Protein AF-A0A2N0Q371-F1 (afdb_monomer_lite)

Sequence (170 aa):
MSYPQKKLIKDIDPNEVQKFKDSFDNNITKILTEGDEGYEESILRWADNSIRKAGIVVQATCLDDIVKTVNFANKNNLDFAVCCGVIVQRWKTKECDKIVYDWSKSIQSIFNKDGDKSLYVNFVDTTTDQAYNNEEILKNVWGKNYERLKELKRKYDPTVFFRKGAVIFP

Structure (mmCIF, N/CA/C/O backbone):
data_AF-A0A2N0Q371-F1
#
_entry.id   AF-A0A2N0Q371-F1
#
loop_
_atom_site.group_PDB
_atom_site.id
_atom_site.type_symbol
_atom_site.label_atom_id
_atom_site.label_alt_id
_atom_site.label_comp_id
_atom_site.label_asym_id
_atom_site.label_entity_id
_atom_site.label_seq_id
_atom_site.pdbx_PDB_ins_code
_atom_site.Cartn_x
_atom_site.Cartn_y
_atom_site.Cartn_z
_atom_site.occupancy
_atom_site.B_iso_or_equiv
_atom_site.auth_seq_id
_atom_site.auth_comp_id
_atom_site.auth_asym_id
_atom_site.auth_atom_id
_atom_site.pdbx_PDB_model_num
ATOM 1 N N . MET A 1 1 ? -23.728 -6.931 -12.662 1.00 60.66 1 MET A N 1
ATOM 2 C CA . MET A 1 1 ? -23.335 -7.234 -11.267 1.00 60.66 1 MET A CA 1
ATOM 3 C C . MET A 1 1 ? -23.327 -5.925 -10.497 1.00 60.66 1 MET A C 1
ATOM 5 O O . MET A 1 1 ? -22.680 -4.998 -10.961 1.00 60.66 1 MET A O 1
ATOM 9 N N . SER A 1 2 ? -24.074 -5.817 -9.395 1.00 73.06 2 SER A N 1
ATOM 10 C CA . SER A 1 2 ? -23.997 -4.652 -8.501 1.00 73.06 2 SER A CA 1
ATOM 11 C C . SER A 1 2 ? -22.904 -4.917 -7.476 1.00 73.06 2 SER A C 1
ATOM 13 O O . SER A 1 2 ? -22.978 -5.920 -6.768 1.00 73.06 2 SER A O 1
ATOM 15 N N . TYR A 1 3 ? -21.888 -4.060 -7.402 1.00 70.00 3 TYR A N 1
ATOM 16 C CA . TYR A 1 3 ? -20.919 -4.140 -6.313 1.00 70.00 3 TYR A CA 1
ATOM 17 C C . TYR A 1 3 ? -21.620 -3.764 -5.001 1.00 70.00 3 TYR A C 1
ATOM 19 O O . TYR A 1 3 ? -22.407 -2.812 -4.995 1.00 70.00 3 TYR A O 1
ATOM 27 N N . PRO A 1 4 ? -21.390 -4.501 -3.901 1.00 78.38 4 PRO A N 1
ATOM 28 C CA . PRO A 1 4 ? -21.935 -4.121 -2.609 1.00 78.38 4 PRO A CA 1
ATOM 29 C C . PRO A 1 4 ? -21.372 -2.756 -2.217 1.00 78.38 4 PRO A C 1
ATOM 31 O O . PRO A 1 4 ? -20.165 -2.521 -2.312 1.00 78.38 4 PRO A O 1
ATOM 34 N N . GLN A 1 5 ? -22.256 -1.853 -1.798 1.00 85.88 5 GLN A N 1
ATOM 35 C CA . GLN A 1 5 ? -21.865 -0.506 -1.412 1.00 85.88 5 GLN A CA 1
ATOM 36 C C . GLN A 1 5 ? -20.896 -0.566 -0.226 1.00 85.88 5 GLN A C 1
ATOM 38 O O . GLN A 1 5 ? -21.138 -1.263 0.764 1.00 85.88 5 GLN A O 1
ATOM 43 N N . LYS A 1 6 ? -19.770 0.136 -0.359 1.00 89.69 6 LYS A N 1
ATOM 44 C CA . LYS A 1 6 ? -18.769 0.262 0.699 1.00 89.69 6 LYS A CA 1
ATOM 45 C C . LYS A 1 6 ? -19.296 1.154 1.818 1.00 89.69 6 LYS A C 1
ATOM 47 O O . LYS A 1 6 ? -19.997 2.129 1.547 1.00 89.69 6 LYS A O 1
ATOM 52 N N . LYS A 1 7 ? -18.956 0.811 3.061 1.00 93.38 7 LYS A N 1
ATOM 53 C CA . LYS A 1 7 ? -19.248 1.647 4.230 1.00 93.38 7 LYS A CA 1
ATOM 54 C C . LYS A 1 7 ? -18.242 2.792 4.327 1.00 93.38 7 LYS A C 1
ATOM 56 O O . LYS A 1 7 ? -17.107 2.676 3.861 1.00 93.38 7 LYS A O 1
ATOM 61 N N . LEU A 1 8 ? -18.656 3.882 4.958 1.00 92.50 8 LEU A N 1
ATOM 62 C CA . LEU A 1 8 ? -17.795 4.993 5.349 1.00 92.50 8 LEU A CA 1
ATOM 63 C C . LEU A 1 8 ? -17.449 4.878 6.837 1.00 92.50 8 LEU A C 1
ATOM 65 O O . LEU A 1 8 ? -18.155 4.227 7.601 1.00 92.50 8 LEU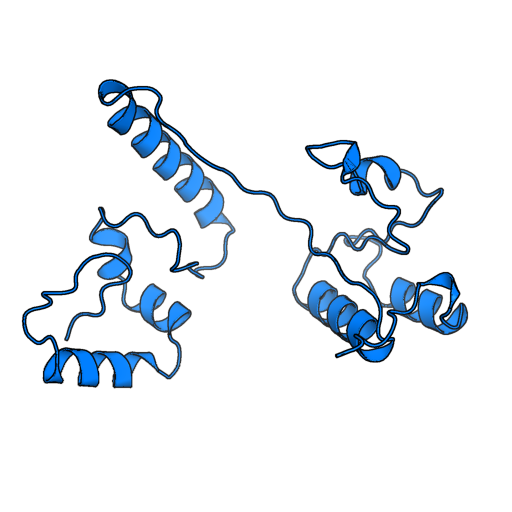 A O 1
ATOM 69 N N . ILE A 1 9 ? -16.386 5.558 7.273 1.00 94.75 9 ILE A N 1
ATOM 70 C CA . ILE A 1 9 ? -15.965 5.556 8.688 1.00 94.75 9 ILE A CA 1
ATOM 71 C C . ILE A 1 9 ? -17.084 6.026 9.627 1.00 94.75 9 ILE A C 1
ATOM 73 O O . ILE A 1 9 ? -17.253 5.463 10.702 1.00 94.75 9 ILE A O 1
ATOM 77 N N . LYS A 1 10 ? -17.897 6.996 9.193 1.00 92.75 10 LYS A N 1
ATOM 78 C CA . LYS A 1 10 ? -19.057 7.493 9.950 1.00 92.75 10 LYS A CA 1
ATOM 79 C C . LYS A 1 10 ? -20.166 6.451 10.167 1.00 92.75 10 LYS A C 1
ATOM 81 O O . LYS A 1 10 ? -21.035 6.674 11.000 1.00 92.75 10 LYS A O 1
ATOM 86 N N . ASP A 1 11 ? -20.152 5.354 9.407 1.00 94.56 11 ASP A N 1
ATOM 87 C CA . ASP A 1 11 ? -21.136 4.271 9.505 1.00 94.56 11 ASP A CA 1
ATOM 88 C C . ASP A 1 11 ? -20.677 3.160 10.476 1.00 94.56 11 ASP A C 1
ATOM 90 O O . ASP A 1 11 ? -21.369 2.152 10.638 1.00 94.56 11 ASP A O 1
ATOM 94 N N . ILE A 1 12 ? -19.492 3.305 11.082 1.00 96.31 12 ILE A N 1
ATOM 95 C CA . ILE A 1 12 ? -18.892 2.356 12.029 1.00 96.31 12 ILE A CA 1
ATOM 96 C C . ILE A 1 12 ? -19.076 2.877 13.459 1.00 96.31 12 ILE A C 1
ATOM 98 O O . ILE A 1 12 ? -19.082 4.086 13.682 1.00 96.31 12 ILE A O 1
ATOM 102 N N . ASP A 1 13 ? -19.212 1.968 14.433 1.00 96.56 13 ASP A N 1
ATOM 103 C CA . ASP A 1 13 ? -19.282 2.326 15.856 1.00 96.56 13 ASP A CA 1
ATOM 104 C C . ASP A 1 13 ? -18.065 3.193 16.245 1.00 96.56 13 ASP A C 1
ATOM 106 O O . ASP A 1 13 ? -16.924 2.733 16.099 1.00 96.56 13 ASP A O 1
ATOM 110 N N . PRO A 1 14 ? -18.273 4.420 16.763 1.00 96.62 14 PRO A N 1
ATOM 111 C CA . PRO A 1 14 ? -17.189 5.292 17.204 1.00 96.62 14 PRO A CA 1
ATOM 112 C C . PRO A 1 14 ? -16.237 4.630 18.205 1.00 96.62 14 PRO A C 1
ATOM 114 O O . PRO A 1 14 ? -15.036 4.886 18.158 1.00 96.62 14 PRO A O 1
ATOM 117 N N . ASN A 1 15 ? -16.730 3.734 19.067 1.00 97.25 15 ASN A N 1
ATOM 118 C CA . ASN A 1 15 ? -15.879 3.004 20.010 1.00 97.25 15 ASN A CA 1
ATOM 119 C C . ASN A 1 15 ? -14.963 2.002 19.300 1.00 97.25 15 ASN A C 1
ATOM 121 O O . ASN A 1 15 ? -13.837 1.771 19.738 1.00 97.25 15 ASN A O 1
ATOM 125 N N . GLU A 1 16 ? -15.432 1.385 18.213 1.00 97.50 16 GLU A N 1
ATOM 126 C CA . GLU A 1 16 ? -14.608 0.493 17.398 1.00 97.50 16 GLU A CA 1
ATOM 127 C C . GLU A 1 16 ? -13.548 1.288 16.630 1.00 97.50 16 GLU A C 1
ATOM 129 O O . GLU A 1 16 ? -12.386 0.884 16.595 1.00 97.50 16 GLU A O 1
ATOM 134 N N . VAL A 1 17 ? -13.927 2.444 16.076 1.00 97.44 17 VAL A N 1
ATOM 135 C CA . VAL A 1 17 ? -12.989 3.364 15.421 1.00 97.44 17 VAL A CA 1
ATOM 136 C C . VAL A 1 17 ? -11.921 3.838 16.405 1.00 97.44 17 VAL A C 1
ATOM 138 O O . VAL A 1 17 ? -10.739 3.809 16.071 1.00 97.44 17 VAL A O 1
ATOM 141 N N . GLN A 1 18 ? -12.306 4.216 17.625 1.00 97.19 18 GLN A N 1
ATOM 142 C CA . GLN A 1 18 ? -11.355 4.661 18.640 1.00 97.19 18 GLN A CA 1
ATOM 143 C C . GLN A 1 18 ? -10.397 3.535 19.046 1.00 97.19 18 GLN A C 1
ATOM 145 O O . GLN A 1 18 ? -9.190 3.734 19.016 1.00 97.19 18 GLN A O 1
ATOM 150 N N . LYS A 1 19 ? -10.904 2.319 19.295 1.00 97.88 19 LYS A N 1
ATOM 151 C CA . LYS A 1 19 ? -10.055 1.143 19.566 1.00 97.88 19 LYS A CA 1
ATOM 152 C C . LYS A 1 19 ? -9.072 0.850 18.437 1.00 97.88 19 LYS A C 1
ATOM 154 O O . LYS A 1 19 ? -7.954 0.421 18.699 1.00 97.88 19 LYS A O 1
ATOM 159 N N . PHE A 1 20 ? -9.490 1.045 17.186 1.00 97.88 20 PHE A N 1
ATOM 160 C CA . PHE A 1 20 ? -8.597 0.916 16.042 1.00 97.88 20 PHE A CA 1
ATOM 161 C C . PHE A 1 20 ? -7.487 1.971 16.090 1.00 97.88 20 PHE A C 1
ATOM 163 O O . PHE A 1 20 ? -6.320 1.595 16.011 1.00 97.88 20 PHE A O 1
ATOM 170 N N . LYS A 1 21 ? -7.820 3.253 16.296 1.00 97.06 21 LYS A N 1
ATOM 171 C CA . LYS A 1 21 ? -6.827 4.333 16.442 1.00 97.06 21 LYS A CA 1
ATOM 172 C C . LYS A 1 21 ? -5.853 4.074 17.601 1.00 97.06 21 LYS A C 1
ATOM 174 O O . LYS A 1 21 ? -4.651 4.209 17.422 1.00 97.06 21 LYS A O 1
ATOM 179 N N . ASP A 1 22 ? -6.357 3.616 18.743 1.00 97.12 22 ASP A N 1
ATOM 180 C CA . ASP A 1 22 ? -5.554 3.345 19.944 1.00 97.12 22 ASP A CA 1
ATOM 181 C C . ASP A 1 22 ? -4.673 2.090 19.818 1.00 97.12 22 ASP A C 1
ATOM 183 O O . ASP A 1 22 ? -3.817 1.841 20.664 1.00 97.12 22 ASP A O 1
ATOM 187 N N . SER A 1 23 ? -4.873 1.272 18.778 1.00 97.38 23 SER A N 1
ATOM 188 C CA . SER A 1 23 ? -4.080 0.056 18.557 1.00 97.38 23 SER A CA 1
ATOM 189 C C . SER A 1 23 ? -2.692 0.314 17.954 1.00 97.38 23 SER A C 1
ATOM 191 O O . SER A 1 23 ? -1.894 -0.623 17.842 1.00 97.38 23 SER A O 1
ATOM 193 N N . PHE A 1 24 ? -2.403 1.552 17.548 1.00 97.69 24 PHE A N 1
ATOM 194 C CA . PHE A 1 24 ? -1.136 1.972 16.949 1.00 97.69 24 PHE A CA 1
ATOM 195 C C . PHE A 1 24 ? -0.198 2.602 17.991 1.00 97.69 24 PHE A C 1
ATOM 197 O O . PHE A 1 24 ? -0.641 3.124 19.012 1.00 97.69 24 PHE A O 1
ATOM 204 N N . ASP A 1 25 ? 1.113 2.576 17.730 1.00 96.00 25 ASP A N 1
ATOM 205 C CA . ASP A 1 25 ? 2.073 3.348 18.526 1.00 96.00 25 ASP A CA 1
ATOM 206 C C . ASP A 1 25 ? 2.040 4.819 18.093 1.00 96.00 25 ASP A C 1
ATOM 208 O O . ASP A 1 25 ? 2.631 5.204 17.082 1.00 96.00 25 ASP A O 1
ATOM 212 N N . ASN A 1 26 ? 1.356 5.647 18.883 1.00 90.44 26 ASN A N 1
ATOM 213 C CA . ASN A 1 26 ? 1.164 7.071 18.604 1.00 90.44 26 ASN A CA 1
ATOM 214 C C . ASN A 1 26 ? 2.466 7.895 18.608 1.00 90.44 26 ASN A C 1
ATOM 216 O O . ASN A 1 26 ? 2.449 9.043 18.166 1.00 90.44 26 ASN A O 1
ATOM 220 N N . ASN A 1 27 ? 3.594 7.350 19.086 1.00 91.94 27 ASN A N 1
ATOM 221 C CA . ASN A 1 27 ? 4.886 8.043 19.009 1.00 91.94 27 ASN A CA 1
ATOM 222 C C . ASN A 1 27 ? 5.495 7.994 17.602 1.00 91.94 27 ASN A C 1
ATOM 224 O O . ASN A 1 27 ? 6.350 8.816 17.274 1.00 91.94 27 ASN A O 1
ATOM 228 N N . ILE A 1 28 ? 5.088 7.014 16.792 1.00 94.00 28 ILE A N 1
ATOM 229 C CA . ILE A 1 28 ? 5.717 6.706 15.504 1.00 94.00 28 ILE A CA 1
ATOM 230 C C . ILE A 1 28 ? 4.694 6.813 14.372 1.00 94.00 28 ILE A C 1
ATOM 232 O O . ILE A 1 28 ? 4.963 7.436 13.344 1.00 94.00 28 ILE A O 1
ATOM 236 N N . THR A 1 29 ? 3.506 6.244 14.567 1.00 96.62 29 THR A N 1
ATOM 237 C CA . THR A 1 29 ? 2.481 6.121 13.533 1.00 96.62 29 THR A CA 1
ATOM 238 C C . THR A 1 29 ? 1.432 7.209 13.699 1.00 96.62 29 THR A C 1
ATOM 240 O O . THR A 1 29 ? 0.732 7.288 14.706 1.00 96.62 29 THR A O 1
ATOM 243 N N . LYS A 1 30 ? 1.297 8.055 12.675 1.00 96.62 30 LYS A N 1
ATOM 244 C CA . LYS A 1 30 ? 0.297 9.125 12.655 1.00 96.62 30 LYS A CA 1
ATOM 245 C C . LYS A 1 30 ? -1.022 8.614 12.092 1.00 96.62 30 LYS A C 1
ATOM 247 O O . LYS A 1 30 ? -1.071 8.100 10.970 1.00 96.62 30 LYS A O 1
ATOM 252 N N . ILE A 1 31 ? -2.088 8.8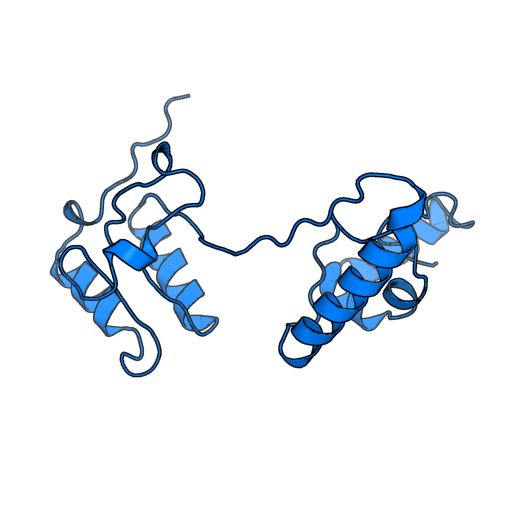09 12.862 1.00 97.50 31 ILE A N 1
ATOM 253 C CA . ILE A 1 31 ? -3.464 8.523 12.464 1.00 97.50 31 ILE A CA 1
ATOM 254 C C . ILE A 1 31 ? -4.201 9.853 12.356 1.00 97.50 31 ILE A C 1
ATOM 256 O O . ILE A 1 31 ? -4.443 10.500 13.370 1.00 97.50 31 ILE A O 1
ATOM 260 N N . LEU A 1 32 ? -4.531 10.266 11.135 1.00 97.56 32 LEU A N 1
ATOM 261 C CA . LEU A 1 32 ? -5.100 11.585 10.857 1.00 97.56 32 LEU A CA 1
ATOM 262 C C . LEU A 1 32 ? -6.560 11.465 10.426 1.00 97.56 32 LEU A C 1
ATOM 264 O O . LEU A 1 32 ? -6.944 10.567 9.670 1.00 97.56 32 LEU A O 1
ATOM 268 N N . THR A 1 33 ? -7.369 12.405 10.883 1.00 96.50 33 THR A N 1
ATOM 269 C CA . THR A 1 33 ? -8.770 12.604 10.529 1.00 96.50 33 THR A CA 1
ATOM 270 C C . THR A 1 33 ? -9.039 14.071 10.209 1.00 96.50 33 THR A C 1
ATOM 272 O O . THR A 1 33 ? -8.201 14.934 10.452 1.00 96.50 33 THR A O 1
ATOM 275 N N . GLU A 1 34 ? -10.189 14.358 9.598 1.00 95.88 34 GLU A N 1
ATOM 276 C CA . GLU A 1 34 ? -10.550 15.729 9.227 1.00 95.88 34 GLU A CA 1
ATOM 277 C C . GLU A 1 34 ? -10.515 16.655 10.456 1.00 95.88 34 GLU A C 1
ATOM 279 O O . GLU A 1 34 ? -11.164 16.379 11.464 1.00 95.88 34 GLU A O 1
ATOM 284 N N . GLY A 1 35 ? -9.747 17.744 10.358 1.00 95.81 35 GLY A N 1
ATOM 285 C CA . GLY A 1 35 ? -9.500 18.694 11.448 1.00 95.81 35 GLY A CA 1
ATOM 286 C C . GLY A 1 35 ? -8.155 18.521 12.160 1.00 95.81 35 GLY A C 1
ATOM 287 O O . GLY A 1 35 ? -7.715 19.461 12.821 1.00 95.81 35 GLY A O 1
ATOM 288 N N . ASP A 1 36 ? -7.479 17.380 11.995 1.00 96.62 36 ASP A N 1
ATOM 289 C CA . ASP A 1 36 ? -6.137 17.174 12.543 1.00 96.62 36 ASP A CA 1
ATOM 290 C C . ASP A 1 36 ? -5.081 17.948 11.735 1.00 96.62 36 ASP A C 1
ATOM 292 O O . ASP A 1 36 ? -5.159 18.061 10.506 1.00 96.62 36 ASP A O 1
ATOM 296 N N . GLU A 1 37 ? -4.048 18.446 12.418 1.00 96.56 37 GLU A N 1
ATOM 297 C CA . GLU A 1 37 ? -2.889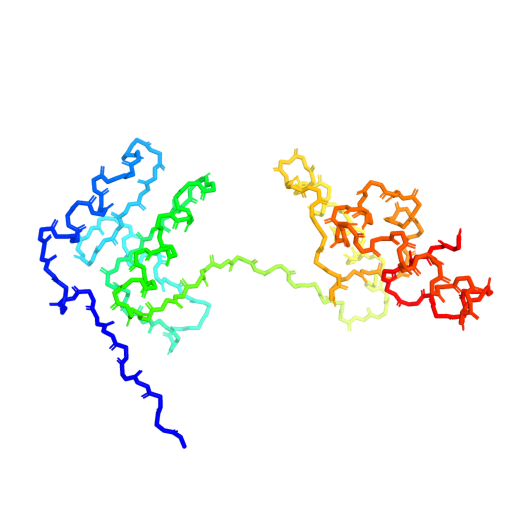 19.060 11.764 1.00 96.56 37 GLU A CA 1
ATOM 298 C C . GLU A 1 37 ? -2.199 18.040 10.839 1.00 96.56 37 GLU A C 1
ATOM 300 O O . GLU A 1 37 ? -1.869 16.925 11.251 1.00 96.56 37 GLU A O 1
ATOM 305 N N . GLY A 1 38 ? -1.979 18.408 9.573 1.00 95.81 38 GLY A N 1
ATOM 306 C CA . GLY A 1 38 ? -1.375 17.527 8.570 1.00 95.81 38 GLY A CA 1
ATOM 307 C C . GLY A 1 38 ? -2.369 16.685 7.758 1.00 95.81 38 GLY A C 1
ATOM 308 O O . GLY A 1 38 ? -1.947 15.980 6.835 1.00 95.81 38 GLY A O 1
ATOM 309 N N . TYR A 1 39 ? -3.671 16.698 8.084 1.00 97.56 39 TYR A N 1
ATOM 310 C CA . TYR A 1 39 ? -4.670 15.900 7.361 1.00 97.56 39 TYR A CA 1
ATOM 311 C C . TYR A 1 39 ? -4.813 16.339 5.899 1.00 97.56 39 TYR A C 1
ATOM 313 O O . TYR A 1 39 ? -4.745 15.492 5.004 1.00 97.56 39 TYR A O 1
ATOM 321 N N . GLU A 1 40 ? -4.970 17.640 5.645 1.00 96.50 40 GLU A N 1
ATOM 322 C CA . GLU A 1 40 ? -5.175 18.171 4.291 1.00 96.50 40 GLU A CA 1
ATOM 323 C C . GLU A 1 40 ? -3.962 17.881 3.396 1.00 96.50 40 GLU A C 1
ATOM 325 O O . GLU A 1 40 ? -4.105 17.417 2.264 1.00 96.50 40 GLU A O 1
ATOM 330 N N . GLU A 1 41 ? -2.751 18.032 3.935 1.00 95.31 41 GLU A N 1
ATOM 331 C CA . GLU A 1 41 ? -1.501 17.698 3.257 1.00 95.31 41 GLU A CA 1
ATOM 332 C C . GLU A 1 41 ? -1.415 16.200 2.931 1.00 95.31 41 GLU A C 1
ATOM 334 O O . GLU A 1 41 ? -0.934 15.816 1.863 1.00 95.31 41 GLU A O 1
ATOM 339 N N . SER A 1 42 ? -1.912 15.336 3.823 1.00 95.00 42 SER A N 1
ATOM 340 C CA . SER A 1 42 ? -1.848 13.878 3.658 1.00 95.00 42 SER A CA 1
ATOM 341 C C . SER A 1 42 ? -2.742 13.337 2.532 1.00 95.00 42 SER A C 1
ATOM 343 O O . SER A 1 42 ? -2.472 12.270 1.962 1.00 95.00 42 SER A O 1
ATOM 345 N N . ILE A 1 43 ? -3.800 14.070 2.171 1.00 95.06 43 ILE A N 1
ATOM 346 C CA . ILE A 1 43 ? -4.731 13.679 1.105 1.00 95.06 43 ILE A CA 1
ATOM 347 C C . ILE A 1 43 ? -4.441 14.358 -0.237 1.00 95.06 43 ILE A C 1
ATOM 349 O O . ILE A 1 43 ? -5.111 14.036 -1.223 1.00 95.06 43 ILE A O 1
ATOM 353 N N . LEU A 1 44 ? -3.424 15.227 -0.317 1.00 93.56 44 LEU A N 1
ATOM 354 C CA . LEU A 1 44 ? -3.000 15.846 -1.573 1.00 93.56 44 LEU A CA 1
ATOM 355 C C . LEU A 1 44 ? -2.666 14.795 -2.633 1.00 93.56 44 LEU A C 1
ATOM 357 O O . LEU A 1 44 ? -2.117 13.723 -2.357 1.00 93.56 44 LEU A O 1
ATOM 361 N N . ARG A 1 45 ? -2.995 15.108 -3.884 1.00 91.06 45 ARG A N 1
ATOM 362 C CA . ARG A 1 45 ? -2.710 14.271 -5.052 1.00 91.06 45 ARG A CA 1
ATOM 363 C C . ARG A 1 45 ? -2.096 15.129 -6.142 1.00 91.06 45 ARG A C 1
ATOM 365 O O . ARG A 1 45 ? -2.279 16.337 -6.163 1.00 91.06 45 ARG A O 1
ATOM 372 N N . TRP A 1 46 ? -1.398 14.482 -7.072 1.00 85.81 46 TRP A N 1
ATOM 373 C CA . TRP A 1 46 ? -0.795 15.171 -8.215 1.00 85.81 46 TRP A CA 1
ATOM 374 C C . TRP A 1 46 ? -1.825 15.941 -9.061 1.00 85.81 46 TRP A C 1
ATOM 376 O O . TRP A 1 46 ? -1.493 16.969 -9.639 1.00 85.81 46 TRP A O 1
ATOM 386 N N . ALA A 1 47 ? -3.068 15.452 -9.119 1.00 87.31 47 ALA A N 1
ATOM 387 C CA . ALA A 1 47 ? -4.182 16.141 -9.758 1.00 87.31 47 ALA A CA 1
ATOM 388 C C . ALA A 1 47 ? -5.267 16.487 -8.729 1.00 87.31 47 ALA A C 1
ATOM 390 O O . ALA A 1 47 ? -5.824 15.588 -8.092 1.00 87.31 47 ALA A O 1
ATOM 391 N N . ASP A 1 48 ? -5.615 17.771 -8.631 1.00 90.31 48 ASP A N 1
ATOM 392 C CA . ASP A 1 48 ? -6.587 18.297 -7.659 1.00 90.31 48 ASP A CA 1
ATOM 393 C C . ASP A 1 48 ? -7.957 17.613 -7.758 1.00 90.31 48 ASP A C 1
ATOM 395 O O . ASP A 1 48 ? -8.592 17.287 -6.757 1.00 90.31 48 ASP A O 1
ATOM 399 N N . ASN A 1 49 ? -8.400 17.296 -8.979 1.00 91.62 49 ASN A N 1
ATOM 400 C CA . ASN A 1 49 ? -9.679 16.621 -9.226 1.00 91.62 49 ASN A CA 1
ATOM 401 C C . ASN A 1 49 ? -9.743 15.175 -8.687 1.00 91.62 49 ASN A C 1
ATOM 403 O O . ASN A 1 49 ? -10.823 14.573 -8.639 1.00 91.62 49 ASN A O 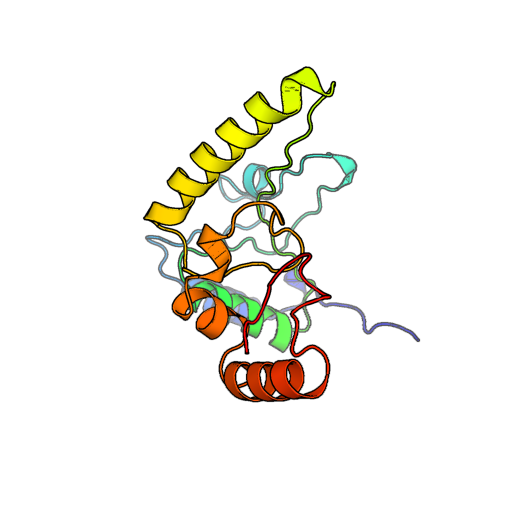1
ATOM 407 N N . SER A 1 50 ? -8.600 14.614 -8.293 1.00 89.44 50 SER A N 1
ATOM 408 C CA . SER A 1 50 ? -8.468 13.270 -7.733 1.00 89.44 50 SER A CA 1
ATOM 409 C C . SER A 1 50 ? -8.411 13.276 -6.204 1.00 89.44 50 SER A C 1
ATOM 411 O O . SER A 1 50 ? -8.382 12.206 -5.597 1.00 89.44 50 SER A O 1
ATOM 413 N N . ILE A 1 51 ? -8.432 14.452 -5.569 1.00 92.88 51 ILE A N 1
ATOM 414 C CA . ILE A 1 51 ? -8.498 14.569 -4.112 1.00 92.88 51 ILE A CA 1
ATOM 415 C C . ILE A 1 51 ? -9.881 14.094 -3.640 1.00 92.88 51 ILE A C 1
ATOM 417 O O . ILE A 1 51 ? -10.927 14.432 -4.210 1.00 92.88 51 ILE A O 1
ATOM 421 N N . ARG A 1 52 ? -9.888 13.241 -2.615 1.00 92.75 52 ARG A N 1
ATOM 422 C CA . ARG A 1 52 ? -11.083 12.704 -1.953 1.00 92.75 52 ARG A CA 1
ATOM 423 C C . ARG A 1 52 ? -10.841 12.736 -0.449 1.00 92.75 52 ARG A C 1
ATOM 425 O O . ARG A 1 52 ? -9.753 12.375 -0.008 1.00 92.75 52 ARG A O 1
ATOM 432 N N . LYS A 1 53 ? -11.854 13.129 0.327 1.00 94.81 53 LYS A N 1
ATOM 433 C CA . LYS A 1 53 ? -11.776 13.130 1.793 1.00 94.81 53 LYS A CA 1
ATOM 434 C C . LYS A 1 53 ? -11.739 11.695 2.312 1.00 94.81 53 LYS A C 1
ATOM 436 O O . LYS A 1 53 ? -12.716 10.958 2.182 1.00 94.81 53 LYS A O 1
ATOM 441 N N . ALA A 1 54 ? -10.603 11.300 2.874 1.00 96.06 54 ALA A N 1
ATOM 442 C CA . ALA A 1 54 ? -10.453 10.019 3.547 1.00 96.06 54 ALA A CA 1
ATOM 443 C C . ALA A 1 54 ? -11.057 10.098 4.954 1.00 96.06 54 ALA A C 1
ATOM 445 O O . ALA A 1 54 ? -10.843 11.079 5.660 1.00 96.06 54 ALA A O 1
ATOM 446 N N . GLY A 1 55 ? -11.786 9.067 5.385 1.00 96.50 55 GLY A N 1
ATOM 447 C CA . GLY A 1 55 ? -12.339 9.047 6.743 1.00 96.50 55 GLY A CA 1
ATOM 448 C C . GLY A 1 55 ? -11.263 8.921 7.826 1.00 96.50 55 GLY A C 1
ATOM 449 O O . GLY A 1 55 ? -11.412 9.502 8.893 1.00 96.50 55 GLY A O 1
ATOM 450 N N . ILE A 1 56 ? -10.192 8.172 7.545 1.00 97.62 56 ILE A N 1
ATOM 451 C CA . ILE A 1 56 ? -8.982 8.036 8.366 1.00 97.62 56 ILE A CA 1
ATOM 452 C C . ILE A 1 56 ? -7.796 7.889 7.410 1.00 97.62 56 ILE A C 1
ATOM 454 O O . ILE A 1 56 ? -7.896 7.168 6.414 1.00 97.62 56 ILE A O 1
ATOM 458 N N . VAL A 1 57 ? -6.676 8.535 7.723 1.00 97.69 57 VAL A N 1
ATOM 459 C CA . VAL A 1 57 ? -5.382 8.331 7.067 1.00 97.69 57 VAL A CA 1
ATOM 460 C C . VAL A 1 57 ? -4.430 7.684 8.066 1.00 97.69 57 VAL A C 1
ATOM 462 O O . VAL A 1 57 ? -4.217 8.214 9.151 1.00 97.69 57 VAL A O 1
ATOM 465 N N . VAL A 1 58 ? -3.854 6.541 7.692 1.00 97.81 58 VAL A N 1
ATOM 466 C CA . VAL A 1 58 ? -2.836 5.840 8.486 1.00 97.81 58 VAL A CA 1
ATOM 467 C C . VAL A 1 58 ? -1.489 5.993 7.792 1.00 97.81 58 VAL A C 1
ATOM 469 O O . VAL A 1 58 ? -1.286 5.448 6.707 1.00 97.81 58 VAL A O 1
ATOM 472 N N . GLN A 1 59 ? -0.560 6.723 8.410 1.00 95.88 59 GLN A N 1
ATOM 473 C CA . GLN A 1 59 ? 0.827 6.814 7.946 1.00 95.88 59 GLN A CA 1
ATOM 474 C C . GLN A 1 59 ? 1.633 5.656 8.539 1.00 95.88 59 GLN A C 1
ATOM 476 O O . GLN A 1 59 ? 2.407 5.837 9.474 1.00 95.88 59 GLN A O 1
ATOM 481 N N . ALA A 1 60 ? 1.373 4.453 8.021 1.00 95.06 60 ALA A N 1
ATOM 482 C CA . ALA A 1 60 ? 1.980 3.215 8.497 1.00 95.06 60 ALA A CA 1
ATOM 483 C C . ALA A 1 60 ? 3.513 3.274 8.436 1.00 95.06 60 ALA A C 1
ATOM 485 O O . ALA A 1 60 ? 4.083 3.672 7.419 1.00 95.06 60 ALA A O 1
ATOM 486 N N . THR A 1 61 ? 4.168 2.826 9.507 1.00 93.94 61 THR A N 1
ATOM 487 C CA . THR A 1 61 ? 5.635 2.828 9.628 1.00 93.94 61 THR A CA 1
ATOM 488 C C . THR A 1 61 ? 6.223 1.422 9.715 1.00 93.94 61 THR A C 1
ATOM 490 O O . THR A 1 61 ? 7.432 1.240 9.576 1.00 93.94 61 THR A O 1
ATOM 493 N N . CYS A 1 62 ? 5.374 0.406 9.888 1.00 90.94 62 CYS A N 1
ATOM 494 C CA . CYS A 1 62 ? 5.781 -0.991 9.964 1.00 90.94 62 CYS A CA 1
ATOM 495 C C . CYS A 1 62 ? 4.726 -1.948 9.379 1.00 90.94 62 CYS A C 1
ATOM 497 O O . CYS A 1 62 ? 3.606 -1.557 9.044 1.00 90.94 62 CYS A O 1
ATOM 499 N N . LEU A 1 63 ? 5.083 -3.234 9.268 1.00 90.88 63 LEU A N 1
ATOM 500 C CA . LEU A 1 63 ? 4.186 -4.282 8.766 1.00 90.88 63 LEU A CA 1
ATOM 501 C C . LEU A 1 63 ? 2.920 -4.433 9.623 1.00 90.88 63 LEU A C 1
ATOM 503 O O . LEU A 1 63 ? 1.837 -4.646 9.081 1.00 90.88 63 LEU A O 1
ATOM 507 N N . ASP A 1 64 ? 3.049 -4.320 10.943 1.00 95.38 64 ASP A N 1
ATOM 508 C CA . ASP A 1 64 ? 1.930 -4.492 11.873 1.00 95.38 64 ASP A CA 1
ATOM 509 C C . ASP A 1 64 ? 0.843 -3.425 11.648 1.00 95.38 64 ASP A C 1
ATOM 511 O O . ASP A 1 64 ? -0.342 -3.753 11.569 1.00 95.38 64 ASP A O 1
ATOM 515 N N . ASP A 1 65 ? 1.237 -2.171 11.397 1.00 97.25 65 ASP A N 1
ATOM 516 C CA . ASP A 1 65 ? 0.308 -1.089 11.047 1.00 97.25 65 ASP A CA 1
ATOM 517 C C . ASP A 1 65 ? -0.489 -1.400 9.775 1.00 97.25 65 ASP A C 1
ATOM 519 O O . ASP A 1 65 ? -1.706 -1.188 9.712 1.00 97.25 65 ASP A O 1
ATOM 523 N N . ILE A 1 66 ? 0.195 -1.926 8.753 1.00 95.69 66 ILE A N 1
ATOM 524 C CA . ILE A 1 66 ? -0.419 -2.312 7.479 1.00 95.69 66 ILE A CA 1
ATOM 525 C C . ILE A 1 66 ? -1.426 -3.439 7.719 1.00 95.69 66 ILE A C 1
ATOM 527 O O . ILE A 1 66 ? -2.567 -3.352 7.260 1.00 95.69 66 ILE A O 1
ATOM 531 N N . VAL A 1 67 ? -1.036 -4.472 8.471 1.00 97.06 67 VAL A N 1
ATOM 532 C CA . VAL A 1 67 ? -1.897 -5.621 8.787 1.00 97.06 67 VAL A CA 1
ATOM 533 C C . VAL A 1 67 ? -3.144 -5.175 9.552 1.00 97.06 67 VAL A C 1
ATOM 535 O O . VAL A 1 67 ? -4.256 -5.533 9.155 1.00 97.06 67 VAL A O 1
ATOM 538 N N . LYS A 1 68 ? -2.996 -4.351 10.599 1.00 97.81 68 LYS A N 1
ATOM 539 C CA . LYS A 1 68 ? -4.123 -3.780 11.357 1.00 97.81 68 LYS A CA 1
ATOM 540 C C . LYS A 1 68 ? -5.072 -3.004 10.450 1.00 97.81 68 LYS A C 1
ATOM 542 O O . LYS A 1 68 ? -6.280 -3.236 10.485 1.00 97.81 68 LYS A O 1
ATOM 547 N N . THR A 1 69 ? -4.528 -2.127 9.608 1.00 97.88 69 THR A N 1
ATOM 548 C CA . THR A 1 69 ? -5.310 -1.259 8.717 1.00 97.88 69 THR A CA 1
ATOM 549 C C . THR A 1 69 ? -6.098 -2.063 7.687 1.00 97.88 69 THR A C 1
ATOM 551 O O . THR A 1 69 ? -7.304 -1.862 7.536 1.00 97.88 69 THR A O 1
ATOM 554 N N . VAL A 1 70 ? -5.449 -3.014 7.009 1.00 97.69 70 VAL A N 1
ATOM 555 C CA . VAL A 1 70 ? -6.097 -3.862 5.997 1.00 97.69 70 VAL A CA 1
ATOM 556 C C . VAL A 1 70 ? -7.175 -4.738 6.633 1.00 97.69 70 VAL A C 1
ATOM 558 O O . VAL A 1 70 ? -8.284 -4.828 6.102 1.00 97.69 70 VAL A O 1
ATOM 561 N N . ASN A 1 71 ? -6.895 -5.339 7.792 1.00 97.94 71 ASN A N 1
ATOM 562 C CA . ASN A 1 71 ? -7.874 -6.161 8.502 1.00 97.94 71 ASN A CA 1
ATOM 563 C C . ASN A 1 71 ? -9.083 -5.340 8.959 1.00 97.94 71 ASN A C 1
ATOM 565 O O . ASN A 1 71 ? -10.217 -5.791 8.792 1.00 97.94 71 ASN A O 1
ATOM 569 N N . PHE A 1 72 ? -8.863 -4.132 9.484 1.00 98.00 72 PHE A N 1
ATOM 570 C CA . PHE A 1 72 ? -9.938 -3.228 9.889 1.00 98.00 72 PHE A CA 1
ATOM 571 C C . PHE A 1 72 ? -10.817 -2.821 8.702 1.00 98.00 72 PHE A C 1
ATOM 573 O O . PHE A 1 72 ? -12.044 -2.937 8.776 1.00 98.00 72 PHE A O 1
ATOM 580 N N . ALA A 1 73 ? -10.201 -2.414 7.587 1.00 96.88 73 ALA A N 1
ATOM 581 C CA . ALA A 1 73 ? -10.913 -2.043 6.367 1.00 96.88 73 ALA A CA 1
ATOM 582 C C . ALA A 1 73 ? -11.731 -3.209 5.796 1.00 96.88 73 ALA A C 1
ATOM 584 O O . ALA A 1 73 ? -12.896 -3.031 5.434 1.00 96.88 73 ALA A O 1
ATOM 585 N N . ASN A 1 74 ? -11.152 -4.413 5.770 1.00 95.75 74 ASN A N 1
ATOM 586 C CA . ASN A 1 74 ? -11.820 -5.610 5.272 1.00 95.75 74 ASN A CA 1
ATOM 587 C C . ASN A 1 74 ? -12.995 -6.029 6.170 1.00 95.75 74 ASN A C 1
ATOM 589 O O . ASN A 1 74 ? -14.110 -6.201 5.679 1.00 95.75 74 ASN A O 1
ATOM 593 N N . LYS A 1 75 ? -12.773 -6.122 7.491 1.00 96.56 75 LYS A N 1
ATOM 594 C CA . LYS A 1 75 ? -13.803 -6.480 8.483 1.00 96.56 75 LYS A CA 1
ATOM 595 C C . LYS A 1 75 ? -15.027 -5.567 8.382 1.00 96.56 75 LYS A C 1
ATOM 597 O O . LYS A 1 75 ? -16.158 -6.039 8.463 1.00 96.56 75 LYS A O 1
ATOM 602 N N . ASN A 1 76 ? -14.797 -4.270 8.186 1.00 96.31 76 ASN A N 1
ATOM 603 C CA . ASN A 1 76 ? -15.848 -3.259 8.146 1.00 96.31 76 ASN A CA 1
ATOM 604 C C . ASN A 1 76 ? -16.382 -2.963 6.732 1.00 96.31 76 ASN A C 1
ATOM 606 O O . ASN A 1 76 ? -17.266 -2.122 6.580 1.00 96.31 76 ASN A O 1
ATOM 610 N N . ASN A 1 77 ? -15.900 -3.672 5.702 1.00 95.00 77 ASN A N 1
ATOM 611 C CA . ASN A 1 77 ? -16.242 -3.446 4.293 1.00 95.00 77 ASN A CA 1
ATOM 612 C C . ASN A 1 77 ? -16.113 -1.966 3.876 1.00 95.00 77 ASN A C 1
ATOM 614 O O . ASN A 1 77 ? -17.000 -1.399 3.227 1.00 95.00 77 ASN A O 1
ATOM 618 N N . LEU A 1 78 ? -15.005 -1.344 4.274 1.00 95.38 78 LEU A N 1
ATOM 619 C CA . LEU A 1 78 ? -14.680 0.038 3.942 1.00 95.38 78 LEU A CA 1
ATOM 620 C C . LEU A 1 78 ? -14.113 0.144 2.522 1.00 95.38 78 LEU A C 1
ATOM 622 O O . LEU A 1 78 ? -13.604 -0.833 1.956 1.00 95.38 78 LEU A O 1
ATOM 626 N N . ASP A 1 79 ? -14.221 1.339 1.947 1.00 92.44 79 ASP A N 1
ATOM 627 C CA . ASP A 1 79 ? -13.381 1.716 0.813 1.00 92.44 79 ASP A CA 1
ATOM 628 C C . ASP A 1 79 ? -11.941 1.938 1.302 1.00 92.44 79 ASP A C 1
ATOM 630 O O . ASP A 1 79 ? -11.722 2.423 2.415 1.00 92.44 79 ASP A O 1
ATOM 634 N N . PHE A 1 80 ? -10.959 1.533 0.501 1.00 92.81 80 PHE A N 1
ATOM 635 C CA . PHE A 1 80 ? -9.557 1.497 0.907 1.00 92.81 80 PHE A CA 1
ATOM 636 C C . PHE A 1 80 ? -8.651 1.916 -0.246 1.00 92.81 80 PHE A C 1
ATOM 638 O O . PHE A 1 80 ? -8.681 1.326 -1.325 1.00 92.81 80 PHE A O 1
ATOM 645 N N . ALA A 1 81 ? -7.807 2.914 0.010 1.00 92.75 81 ALA A N 1
ATOM 646 C CA . ALA A 1 81 ? -6.827 3.415 -0.940 1.00 92.75 81 ALA A CA 1
ATOM 647 C C . ALA A 1 81 ? -5.427 3.356 -0.326 1.00 92.75 81 ALA A C 1
ATOM 649 O O . ALA A 1 81 ? -5.211 3.800 0.800 1.00 92.75 81 ALA A O 1
ATOM 650 N N . VAL A 1 82 ? -4.470 2.848 -1.100 1.00 92.69 82 VAL A N 1
ATOM 651 C CA . VAL A 1 82 ? -3.044 2.909 -0.765 1.00 92.69 82 VAL A CA 1
ATOM 652 C C . VAL A 1 82 ? -2.445 4.124 -1.461 1.00 92.69 82 VAL A C 1
ATOM 654 O O . VAL A 1 82 ? -2.664 4.327 -2.655 1.00 92.69 82 VAL A O 1
ATOM 657 N N . CYS A 1 83 ? -1.681 4.926 -0.724 1.00 88.38 83 CYS A N 1
ATOM 658 C CA . CYS A 1 83 ? -0.914 6.031 -1.282 1.00 88.38 83 CYS A CA 1
ATOM 659 C C . CYS A 1 83 ? 0.566 5.650 -1.302 1.00 88.38 83 CYS A C 1
ATOM 661 O O . CYS A 1 83 ? 1.148 5.370 -0.258 1.00 88.38 83 CYS A O 1
ATOM 663 N N . CYS A 1 84 ? 1.174 5.645 -2.485 1.00 82.31 84 CYS A N 1
ATOM 664 C CA . CYS A 1 84 ? 2.609 5.453 -2.655 1.00 82.31 84 CYS A CA 1
ATOM 665 C C . CYS A 1 84 ? 3.175 6.474 -3.646 1.00 82.31 84 CYS A C 1
ATOM 667 O O . CYS A 1 84 ? 2.440 7.108 -4.406 1.00 82.31 84 CYS A O 1
ATOM 669 N N . GLY A 1 85 ? 4.496 6.639 -3.625 1.00 78.19 85 GLY A N 1
ATOM 670 C CA . GLY A 1 85 ? 5.217 7.401 -4.638 1.00 78.19 85 GLY A CA 1
ATOM 671 C C . GLY A 1 85 ? 5.588 6.515 -5.823 1.00 78.19 85 GLY A C 1
ATOM 672 O O . GLY A 1 85 ? 5.985 5.365 -5.645 1.00 78.19 85 GLY A O 1
ATOM 673 N N . VAL A 1 86 ? 5.508 7.067 -7.034 1.00 77.62 86 VAL A N 1
ATOM 674 C CA . VAL A 1 86 ? 6.051 6.433 -8.240 1.00 77.62 86 VAL A CA 1
ATOM 675 C C . VAL A 1 86 ? 7.079 7.374 -8.850 1.00 77.62 86 VAL A C 1
ATOM 677 O O . VAL A 1 86 ? 6.759 8.509 -9.197 1.00 77.62 86 VAL A O 1
ATOM 680 N N . ILE A 1 87 ? 8.310 6.893 -9.012 1.00 78.00 87 ILE A N 1
ATOM 681 C CA . ILE A 1 87 ? 9.340 7.592 -9.781 1.00 78.00 87 ILE A CA 1
ATOM 682 C C . ILE A 1 87 ? 9.319 7.018 -11.194 1.00 78.00 87 ILE A C 1
ATOM 684 O O . ILE A 1 87 ? 9.690 5.866 -11.415 1.00 78.00 87 ILE A O 1
ATOM 688 N N . VAL A 1 88 ? 8.868 7.827 -12.152 1.00 79.94 88 VAL A N 1
ATOM 689 C CA . VAL A 1 88 ? 8.861 7.474 -13.575 1.00 79.94 88 VAL A CA 1
ATOM 690 C C . VAL A 1 88 ? 9.948 8.260 -14.280 1.00 79.94 88 VAL A C 1
ATOM 692 O O . VAL A 1 88 ? 10.039 9.477 -14.145 1.00 79.94 88 VAL A O 1
ATOM 695 N N . GLN A 1 89 ? 10.744 7.560 -15.074 1.00 79.69 89 GLN A N 1
ATOM 696 C CA . GLN A 1 89 ? 11.870 8.140 -15.788 1.00 79.69 89 GLN A CA 1
ATOM 697 C C . GLN A 1 89 ? 11.574 8.089 -17.280 1.00 79.69 89 GLN A C 1
ATOM 699 O O . GLN A 1 89 ? 11.071 7.087 -17.790 1.00 79.69 89 GLN A O 1
ATOM 704 N N . ARG A 1 90 ? 11.827 9.194 -17.980 1.00 82.31 90 ARG A N 1
ATOM 705 C CA . ARG A 1 90 ? 11.606 9.313 -19.422 1.00 82.31 90 ARG A CA 1
ATOM 706 C C . ARG A 1 90 ? 12.788 10.043 -20.038 1.00 82.31 90 ARG A C 1
ATOM 708 O O . ARG A 1 90 ? 13.179 11.095 -19.540 1.00 82.31 90 ARG A O 1
ATOM 715 N N . TRP A 1 91 ? 13.327 9.517 -21.131 1.00 87.56 91 TRP A N 1
ATOM 716 C CA . TRP A 1 91 ? 14.284 10.241 -21.964 1.00 87.56 91 TRP A CA 1
ATOM 717 C C . TRP A 1 91 ? 13.542 10.953 -23.097 1.00 87.56 91 TRP A C 1
ATOM 719 O O . TRP A 1 91 ? 12.573 10.434 -23.652 1.00 87.56 91 TRP A O 1
ATOM 729 N N . LYS A 1 92 ? 13.978 12.170 -23.434 1.00 88.50 92 LYS A N 1
ATOM 730 C CA . LYS A 1 92 ? 13.370 12.957 -24.518 1.00 88.50 92 LYS A CA 1
ATOM 731 C C . LYS A 1 92 ? 13.893 12.533 -25.889 1.00 88.50 92 LYS A C 1
ATOM 733 O O . LYS A 1 92 ? 13.140 12.504 -26.856 1.00 88.50 92 LYS A O 1
ATOM 738 N N . THR A 1 93 ? 15.181 12.220 -25.962 1.00 93.62 93 THR A N 1
ATOM 739 C CA . THR A 1 93 ? 15.871 11.801 -27.183 1.00 93.62 93 THR A CA 1
ATOM 740 C C . THR A 1 93 ? 16.776 10.612 -26.878 1.00 93.62 93 THR A C 1
ATOM 742 O O . THR A 1 93 ? 17.056 10.323 -25.712 1.00 93.62 93 THR A O 1
ATOM 745 N N . LYS A 1 94 ? 17.224 9.903 -27.917 1.00 91.94 94 LYS A N 1
ATOM 746 C CA . LYS A 1 94 ? 18.059 8.702 -27.773 1.00 91.94 94 LYS A CA 1
ATOM 747 C C . LYS A 1 94 ? 19.389 8.999 -27.069 1.00 91.94 94 LYS A C 1
ATOM 749 O O . LYS A 1 94 ? 19.907 8.153 -26.355 1.00 91.94 94 LYS A O 1
ATOM 754 N N . GLU A 1 95 ? 19.924 10.204 -27.228 1.00 94.31 95 GLU A N 1
ATOM 755 C CA . GLU A 1 95 ? 21.192 10.632 -26.624 1.00 94.31 95 GLU A CA 1
ATOM 756 C C . GLU A 1 95 ? 21.083 10.772 -25.097 1.00 94.31 95 GLU A C 1
ATOM 758 O O . GLU A 1 95 ? 22.083 10.662 -24.390 1.00 94.31 95 GLU A O 1
ATOM 763 N N . CYS A 1 96 ? 19.868 10.973 -24.574 1.00 91.56 96 CYS A N 1
ATOM 764 C CA . CYS A 1 96 ? 19.610 11.046 -23.137 1.00 91.56 96 CYS A CA 1
ATOM 765 C C . CYS A 1 96 ? 19.483 9.670 -22.467 1.00 91.56 96 CYS A C 1
ATOM 767 O O . CYS A 1 96 ? 19.419 9.626 -21.240 1.00 91.56 96 CYS A O 1
ATOM 769 N N . ASP A 1 97 ? 19.438 8.573 -23.230 1.00 88.00 97 ASP A N 1
ATOM 770 C CA . ASP A 1 97 ? 19.206 7.219 -22.710 1.00 88.00 97 ASP A CA 1
ATOM 771 C C . ASP A 1 97 ? 20.199 6.864 -21.595 1.00 88.00 97 ASP A C 1
ATOM 773 O O . ASP A 1 97 ? 19.800 6.601 -20.462 1.00 88.00 97 ASP A O 1
ATOM 777 N N . LYS A 1 98 ? 21.503 7.010 -21.869 1.00 88.94 98 LYS A N 1
ATOM 778 C CA . LYS A 1 98 ? 22.553 6.721 -20.885 1.00 88.94 98 LYS A CA 1
ATOM 779 C C . LYS A 1 98 ? 22.435 7.587 -19.627 1.00 88.94 98 LYS A C 1
ATOM 781 O O . LYS A 1 98 ? 22.632 7.094 -18.524 1.00 88.94 98 LYS A O 1
ATOM 786 N N . ILE A 1 99 ? 22.103 8.868 -19.786 1.00 91.62 99 ILE A N 1
ATOM 787 C CA . ILE A 1 99 ? 21.995 9.815 -18.667 1.00 91.62 99 ILE A CA 1
ATOM 788 C C . ILE A 1 99 ? 20.839 9.414 -17.745 1.00 91.62 99 ILE A C 1
ATOM 790 O O . ILE A 1 99 ? 21.009 9.348 -16.529 1.00 91.62 99 ILE A O 1
ATOM 794 N N . VAL A 1 100 ? 19.669 9.124 -18.321 1.00 90.38 100 VAL A N 1
ATOM 795 C CA . VAL A 1 100 ? 18.487 8.694 -17.561 1.00 90.38 100 VAL A CA 1
ATOM 796 C C . VAL A 1 100 ? 18.733 7.333 -16.912 1.00 90.38 100 VAL A C 1
ATOM 798 O O . VAL A 1 100 ? 18.396 7.145 -15.747 1.00 90.38 100 VAL A O 1
ATOM 801 N N . TYR A 1 101 ? 19.379 6.410 -17.625 1.00 84.50 101 TYR A N 1
ATOM 802 C CA . TYR A 1 101 ? 19.739 5.096 -17.105 1.00 84.50 101 TYR A CA 1
ATOM 803 C C . TYR A 1 101 ? 20.694 5.174 -15.903 1.00 84.50 101 TYR A C 1
ATOM 805 O O . TYR A 1 101 ? 20.422 4.580 -14.857 1.00 84.50 101 TYR A O 1
ATOM 813 N N . ASP A 1 102 ? 21.786 5.938 -16.010 1.00 87.69 102 ASP A N 1
ATOM 814 C CA . ASP A 1 102 ? 22.746 6.108 -14.913 1.00 87.69 102 ASP A CA 1
ATOM 815 C C . ASP A 1 102 ? 22.069 6.753 -13.690 1.00 87.69 102 ASP A C 1
ATOM 817 O O . ASP A 1 102 ? 22.278 6.325 -12.549 1.00 87.69 102 ASP A O 1
ATOM 821 N N . TRP A 1 103 ? 21.190 7.736 -13.919 1.00 88.50 103 TRP A N 1
ATOM 822 C CA . TRP A 1 103 ? 20.396 8.340 -12.852 1.00 88.50 103 TRP A CA 1
ATOM 823 C C . TRP A 1 103 ? 19.464 7.315 -12.189 1.00 88.50 103 TRP A C 1
ATOM 825 O O . TRP A 1 103 ? 19.459 7.214 -10.959 1.00 88.50 103 TRP A O 1
ATOM 835 N N . SER A 1 104 ? 18.773 6.477 -12.971 1.00 84.19 104 SER A N 1
ATOM 836 C CA . SER A 1 104 ? 17.948 5.368 -12.469 1.00 84.19 104 SER A CA 1
ATOM 837 C C . SER A 1 104 ? 18.706 4.477 -11.496 1.00 84.19 104 SER A C 1
ATOM 839 O O . SER A 1 104 ? 18.233 4.186 -10.395 1.00 84.19 104 SER A O 1
ATOM 841 N N . LYS A 1 105 ? 19.916 4.066 -11.892 1.00 82.31 105 LYS A N 1
ATOM 842 C CA . LYS A 1 105 ? 20.770 3.198 -11.080 1.00 82.31 105 LYS A CA 1
ATOM 843 C C . LYS A 1 105 ? 21.198 3.879 -9.784 1.00 82.31 105 LYS A C 1
ATOM 845 O O . LYS A 1 105 ? 21.232 3.218 -8.747 1.00 82.31 105 LYS A O 1
ATOM 850 N N . SER A 1 106 ? 21.450 5.189 -9.800 1.00 87.25 106 SER A N 1
ATOM 851 C CA . SER A 1 106 ? 21.768 5.931 -8.573 1.00 87.25 106 SER A CA 1
ATOM 852 C C . SER A 1 106 ? 20.579 5.998 -7.604 1.00 87.25 106 SER A C 1
ATOM 854 O O . SER A 1 106 ? 20.749 5.736 -6.415 1.00 87.25 106 SER A O 1
ATOM 856 N N . ILE A 1 107 ? 19.364 6.241 -8.109 1.00 85.81 107 ILE A N 1
ATOM 857 C CA . ILE A 1 107 ? 18.131 6.230 -7.311 1.00 85.81 107 ILE A CA 1
ATOM 858 C C . ILE A 1 107 ? 17.872 4.837 -6.727 1.00 85.81 107 ILE A C 1
ATOM 860 O O . ILE A 1 107 ? 17.634 4.707 -5.527 1.00 85.81 107 ILE A O 1
ATOM 864 N N . GLN A 1 108 ? 17.984 3.783 -7.540 1.00 79.75 108 GLN A N 1
ATOM 865 C CA . GLN A 1 108 ? 17.858 2.401 -7.070 1.00 79.75 108 GLN A CA 1
ATOM 866 C C . GLN A 1 108 ? 18.879 2.086 -5.965 1.00 79.75 108 GLN A C 1
ATOM 868 O O . GLN A 1 108 ? 18.527 1.473 -4.961 1.00 79.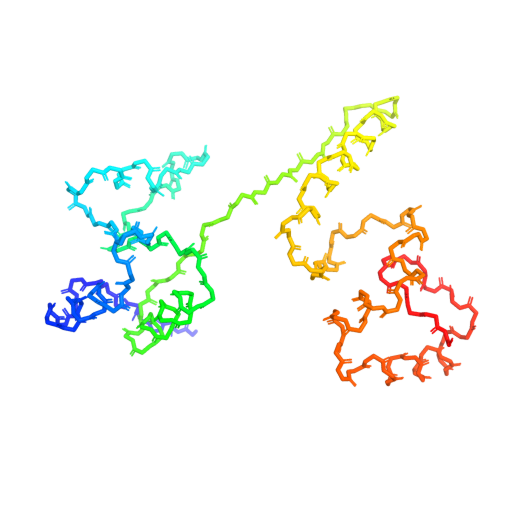75 108 GLN A O 1
ATOM 873 N N . SER A 1 109 ? 20.126 2.548 -6.101 1.00 81.56 109 SER A N 1
ATOM 874 C CA . SER A 1 109 ? 21.154 2.357 -5.074 1.00 81.56 109 SER A CA 1
ATOM 875 C C . SER A 1 109 ? 20.841 3.073 -3.758 1.00 81.56 109 SER A C 1
ATOM 877 O O . SER A 1 109 ? 21.304 2.612 -2.717 1.00 81.56 109 SER A O 1
ATOM 879 N N . ILE A 1 110 ? 20.111 4.191 -3.784 1.00 85.94 110 ILE A N 1
ATOM 880 C CA . ILE A 1 110 ? 19.661 4.877 -2.567 1.00 85.94 110 ILE A CA 1
ATOM 881 C C . ILE A 1 110 ? 18.601 4.025 -1.870 1.00 85.94 110 ILE A C 1
ATOM 883 O O . ILE A 1 110 ? 18.755 3.727 -0.689 1.00 85.94 110 ILE A O 1
ATOM 887 N N . PHE A 1 111 ? 17.577 3.577 -2.604 1.00 81.88 111 PHE A N 1
ATOM 888 C CA . PHE A 1 111 ? 16.498 2.769 -2.031 1.00 81.88 111 PHE A CA 1
ATOM 889 C C . PHE A 1 111 ? 16.967 1.403 -1.531 1.00 81.88 111 PHE A C 1
ATOM 891 O O . PHE A 1 111 ? 16.491 0.953 -0.499 1.00 81.88 111 PHE A O 1
ATOM 898 N N . ASN A 1 112 ? 17.938 0.768 -2.190 1.00 77.25 112 ASN A N 1
ATOM 899 C CA . ASN A 1 112 ? 18.464 -0.535 -1.771 1.00 77.25 112 ASN A CA 1
ATOM 900 C C . ASN A 1 112 ? 19.187 -0.521 -0.408 1.00 77.25 112 ASN A C 1
ATOM 902 O O . ASN A 1 112 ? 19.518 -1.594 0.089 1.00 77.25 112 ASN A O 1
ATOM 906 N N . LYS A 1 113 ? 19.481 0.649 0.183 1.00 79.69 113 LYS A N 1
ATOM 907 C CA . LYS A 1 113 ? 20.098 0.729 1.520 1.00 79.69 113 LYS A CA 1
ATOM 908 C C . LYS A 1 113 ? 19.146 0.261 2.619 1.00 79.69 113 LYS A C 1
ATOM 910 O O . LYS A 1 113 ? 19.564 -0.494 3.488 1.00 79.69 113 LYS A O 1
ATOM 915 N N . ASP A 1 114 ? 17.889 0.691 2.525 1.00 76.62 114 ASP A N 1
ATOM 916 C CA . ASP A 1 114 ? 16.855 0.468 3.545 1.00 76.62 114 ASP A CA 1
ATOM 917 C C . ASP A 1 114 ? 15.650 -0.320 2.998 1.00 76.62 114 ASP A C 1
ATOM 919 O O . ASP A 1 114 ? 14.755 -0.714 3.742 1.00 76.62 114 ASP A O 1
ATOM 923 N N . GLY A 1 115 ? 15.604 -0.527 1.681 1.00 70.44 115 GLY A N 1
ATOM 924 C CA . GLY A 1 115 ? 14.546 -1.246 0.991 1.00 70.44 115 GLY A CA 1
ATOM 925 C C . GLY A 1 115 ? 14.640 -2.754 1.193 1.00 70.44 115 GLY A C 1
ATOM 926 O O . GLY A 1 115 ? 15.722 -3.337 1.267 1.00 70.44 115 GLY A O 1
ATOM 927 N N . ASP A 1 116 ? 13.477 -3.395 1.234 1.00 68.75 116 ASP A N 1
ATOM 928 C CA . ASP A 1 116 ? 13.383 -4.849 1.202 1.00 68.75 116 ASP A CA 1
ATOM 929 C C . ASP A 1 116 ? 13.959 -5.402 -0.118 1.00 68.75 116 ASP A C 1
ATOM 931 O O . ASP A 1 116 ? 13.887 -4.766 -1.171 1.00 68.75 116 ASP A O 1
ATOM 935 N N . LYS A 1 117 ? 14.495 -6.626 -0.084 1.00 67.44 117 LYS A N 1
ATOM 936 C CA . LYS A 1 117 ? 15.043 -7.335 -1.255 1.00 67.44 117 LYS A CA 1
ATOM 937 C C . LYS A 1 117 ? 13.942 -7.864 -2.191 1.00 67.44 117 LYS A C 1
ATOM 939 O O . LYS A 1 117 ? 14.169 -8.821 -2.939 1.00 67.44 117 LYS A O 1
ATOM 944 N N . SER A 1 118 ? 12.743 -7.292 -2.131 1.00 65.31 118 SER A N 1
ATOM 945 C CA . SER A 1 118 ? 11.616 -7.647 -2.982 1.00 65.31 118 SER A CA 1
ATOM 946 C C . SER A 1 118 ? 11.704 -6.922 -4.327 1.00 65.31 118 SER A C 1
ATOM 948 O O . SER A 1 118 ? 12.157 -5.785 -4.438 1.00 65.31 118 SER A O 1
ATOM 950 N N . LEU A 1 119 ? 11.295 -7.611 -5.393 1.00 67.81 119 LEU A N 1
ATOM 951 C CA . LEU A 1 119 ? 11.382 -7.106 -6.761 1.00 67.81 119 LEU A CA 1
ATOM 952 C C . LEU A 1 119 ? 10.001 -7.122 -7.411 1.00 67.81 119 LEU A C 1
ATOM 954 O O . LEU A 1 119 ? 9.359 -8.168 -7.521 1.00 67.81 119 LEU A O 1
ATOM 958 N N . TYR A 1 120 ? 9.567 -5.966 -7.910 1.00 69.06 120 TYR A N 1
ATOM 959 C CA . TYR A 1 120 ? 8.354 -5.874 -8.711 1.00 69.06 120 TYR A CA 1
ATOM 960 C C . TYR A 1 120 ? 8.650 -6.205 -10.181 1.00 69.06 120 TYR A C 1
ATOM 962 O O . TYR A 1 120 ? 9.151 -5.381 -10.947 1.00 69.06 120 TYR A O 1
ATOM 970 N N . VAL A 1 121 ? 8.329 -7.439 -10.574 1.00 66.69 121 VAL A N 1
ATOM 971 C CA . VAL A 1 121 ? 8.729 -8.052 -11.855 1.00 66.69 121 VAL A CA 1
ATOM 972 C C . VAL A 1 121 ? 8.217 -7.354 -13.125 1.00 66.69 121 VAL A C 1
ATOM 974 O O . VAL A 1 121 ? 8.800 -7.545 -14.191 1.00 66.69 121 VAL A O 1
ATOM 977 N N . ASN A 1 122 ? 7.181 -6.515 -13.036 1.00 62.44 122 ASN A N 1
ATOM 978 C CA . ASN A 1 122 ? 6.579 -5.862 -14.207 1.00 62.44 122 ASN A CA 1
ATOM 979 C C . ASN A 1 122 ? 7.382 -4.662 -14.752 1.00 62.44 122 ASN A C 1
ATOM 981 O O . ASN A 1 122 ? 7.144 -4.256 -15.886 1.00 62.44 122 ASN A O 1
ATOM 985 N N . PHE A 1 123 ? 8.328 -4.103 -13.984 1.00 61.03 123 PHE A N 1
ATOM 986 C CA . PHE A 1 123 ? 9.155 -2.951 -14.395 1.00 61.03 123 PHE A CA 1
ATOM 987 C C . PHE A 1 123 ? 10.660 -3.204 -14.226 1.00 61.03 123 PHE A C 1
ATOM 989 O O . PHE A 1 123 ? 11.433 -2.285 -13.962 1.00 61.03 123 PHE A O 1
ATOM 996 N N . VAL A 1 124 ? 11.097 -4.457 -14.360 1.00 61.03 124 VAL A N 1
ATOM 997 C CA . VAL A 1 124 ? 12.523 -4.795 -14.283 1.00 61.03 124 VAL A CA 1
ATOM 998 C C . VAL A 1 124 ? 13.172 -4.462 -15.622 1.00 61.03 124 VAL A C 1
ATOM 1000 O O . VAL A 1 124 ? 12.833 -5.061 -16.644 1.00 61.03 124 VAL A O 1
ATOM 1003 N N . ASP A 1 125 ? 14.091 -3.494 -15.620 1.00 55.16 125 ASP A N 1
ATOM 1004 C CA . ASP A 1 125 ? 14.891 -3.173 -16.799 1.00 55.16 125 ASP A CA 1
ATOM 1005 C C . ASP A 1 125 ? 15.708 -4.409 -17.207 1.00 55.16 125 ASP A C 1
ATOM 1007 O O . ASP A 1 125 ? 16.486 -4.979 -16.438 1.00 55.16 125 ASP A O 1
ATOM 1011 N N . THR A 1 126 ? 15.463 -4.861 -18.431 1.00 49.97 126 THR A N 1
ATOM 1012 C CA . THR A 1 126 ? 15.916 -6.130 -19.005 1.00 49.97 126 THR A CA 1
ATOM 1013 C C . THR A 1 126 ? 17.393 -6.147 -19.403 1.00 49.97 126 THR A C 1
ATOM 1015 O O . THR A 1 126 ? 17.811 -7.041 -20.133 1.00 49.97 126 THR A O 1
ATOM 1018 N N . THR A 1 127 ? 18.177 -5.154 -18.984 1.00 43.22 127 THR A N 1
ATOM 1019 C CA . THR A 1 127 ? 19.508 -4.876 -19.545 1.00 43.22 127 THR A CA 1
ATOM 1020 C C . THR A 1 127 ? 20.684 -5.216 -18.630 1.00 43.22 127 THR A C 1
ATOM 1022 O O . THR A 1 127 ? 21.820 -5.192 -19.097 1.00 43.22 127 THR A O 1
ATOM 1025 N N . THR A 1 128 ? 20.465 -5.594 -17.363 1.00 50.12 128 THR A N 1
ATOM 1026 C CA . THR A 1 128 ? 21.570 -5.987 -16.466 1.00 50.12 128 THR A CA 1
ATOM 1027 C C . THR A 1 128 ? 21.443 -7.410 -15.942 1.00 50.12 128 THR A C 1
ATOM 1029 O O . THR A 1 128 ? 20.636 -7.667 -15.050 1.00 50.12 128 THR A O 1
ATOM 1032 N N . ASP A 1 129 ? 22.337 -8.291 -16.407 1.00 52.00 129 ASP A N 1
ATOM 1033 C CA . ASP A 1 129 ? 22.583 -9.653 -15.889 1.00 52.00 129 ASP A CA 1
ATOM 1034 C C . ASP A 1 129 ? 22.757 -9.705 -14.358 1.00 52.00 129 ASP A C 1
ATOM 1036 O O . ASP A 1 129 ? 22.477 -10.715 -13.714 1.00 52.00 129 ASP A O 1
ATOM 1040 N N . GLN A 1 130 ? 23.188 -8.596 -13.750 1.00 51.75 130 GLN A N 1
ATOM 1041 C CA . GLN A 1 130 ? 23.472 -8.496 -12.317 1.00 51.75 130 GLN A CA 1
ATOM 1042 C C . GLN A 1 130 ? 22.248 -8.716 -11.416 1.00 51.75 130 GLN A C 1
ATOM 1044 O O . GLN A 1 130 ? 22.413 -9.210 -10.305 1.00 51.75 130 GLN A O 1
ATOM 1049 N N . ALA A 1 131 ? 21.031 -8.404 -11.875 1.00 53.19 131 ALA A N 1
ATOM 1050 C CA . ALA A 1 131 ? 19.822 -8.677 -11.093 1.00 53.19 131 ALA A CA 1
ATOM 1051 C C . ALA A 1 131 ? 19.415 -10.166 -11.130 1.00 53.19 131 ALA A C 1
ATOM 1053 O O . ALA A 1 131 ? 18.742 -10.633 -10.214 1.00 53.19 131 ALA A O 1
ATOM 1054 N N . TYR A 1 132 ? 19.832 -10.917 -12.162 1.00 54.22 132 TYR A N 1
ATOM 1055 C CA . TYR A 1 132 ? 19.384 -12.296 -12.417 1.00 54.22 132 TYR A CA 1
ATOM 1056 C C . TYR A 1 132 ? 20.372 -13.369 -11.968 1.00 54.22 132 TYR A C 1
ATOM 1058 O O . TYR A 1 132 ? 19.952 -14.471 -11.626 1.00 54.22 132 TYR A O 1
ATOM 1066 N N . ASN A 1 133 ? 21.662 -13.041 -11.881 1.00 57.50 133 ASN A N 1
ATOM 1067 C CA . ASN A 1 133 ? 22.662 -13.938 -11.291 1.00 57.50 133 ASN A CA 1
ATOM 1068 C C . ASN A 1 133 ? 22.564 -14.023 -9.760 1.00 57.50 133 ASN A C 1
ATOM 1070 O O . ASN A 1 133 ? 23.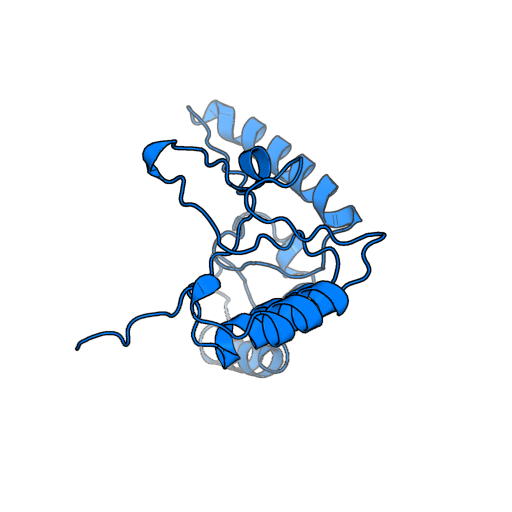320 -14.766 -9.136 1.00 57.50 133 ASN A O 1
ATOM 1074 N N . ASN A 1 134 ? 21.643 -13.277 -9.146 1.00 69.75 134 ASN A N 1
ATOM 1075 C CA . ASN A 1 134 ? 21.383 -13.361 -7.721 1.00 69.75 134 ASN A CA 1
ATOM 1076 C C . ASN A 1 134 ? 20.167 -14.258 -7.448 1.00 69.75 134 ASN A C 1
ATOM 1078 O O . ASN A 1 134 ? 19.018 -13.811 -7.420 1.00 69.75 134 ASN A O 1
ATOM 1082 N N . GLU A 1 135 ? 20.442 -15.542 -7.226 1.00 77.25 135 GLU A N 1
ATOM 1083 C CA . GLU A 1 135 ? 19.438 -16.555 -6.895 1.00 77.25 135 GLU A CA 1
ATOM 1084 C C . GLU A 1 135 ? 18.605 -16.183 -5.651 1.00 77.25 135 GLU A C 1
ATOM 1086 O O . GLU A 1 135 ? 17.432 -16.544 -5.574 1.00 77.25 135 GLU A O 1
ATOM 1091 N N . GLU A 1 136 ? 19.165 -15.407 -4.713 1.00 78.62 136 GLU A N 1
ATOM 1092 C CA . GLU A 1 136 ? 18.453 -14.915 -3.524 1.00 78.62 136 GLU A CA 1
ATOM 1093 C C . GLU A 1 136 ? 17.256 -14.032 -3.913 1.00 78.62 136 GLU A C 1
ATOM 1095 O O . GLU A 1 136 ? 16.150 -14.224 -3.412 1.00 78.62 136 GLU A O 1
ATOM 1100 N N . ILE A 1 137 ? 17.441 -13.116 -4.872 1.00 75.44 137 ILE A N 1
ATOM 1101 C CA . ILE A 1 137 ? 16.377 -12.218 -5.345 1.00 75.44 137 ILE A CA 1
ATOM 1102 C C . ILE A 1 137 ? 15.276 -13.027 -6.035 1.00 75.44 137 ILE A C 1
ATOM 1104 O O . ILE A 1 137 ? 14.091 -12.819 -5.778 1.00 75.44 137 ILE A O 1
ATOM 1108 N N . LEU A 1 138 ? 15.642 -13.991 -6.884 1.00 79.12 138 LEU A N 1
ATOM 1109 C CA . LEU A 1 138 ? 14.661 -14.822 -7.586 1.00 79.12 138 LEU A CA 1
ATOM 1110 C C . LEU A 1 138 ? 13.876 -15.730 -6.628 1.00 79.12 138 LEU A C 1
ATOM 1112 O O . LEU A 1 138 ? 12.671 -15.915 -6.817 1.00 79.12 138 LEU A O 1
ATOM 1116 N N . LYS A 1 139 ? 14.525 -16.253 -5.582 1.00 83.12 139 LYS A N 1
ATOM 1117 C CA . LYS A 1 139 ? 13.856 -16.998 -4.507 1.00 83.12 139 LYS A CA 1
ATOM 1118 C C . LYS A 1 139 ? 12.914 -16.106 -3.703 1.00 83.12 139 LYS A C 1
ATOM 1120 O O . LYS A 1 139 ? 11.819 -16.558 -3.390 1.00 83.12 139 LYS A O 1
ATOM 1125 N N . ASN A 1 140 ? 13.267 -14.848 -3.444 1.00 79.81 140 ASN A N 1
ATOM 1126 C CA . ASN A 1 140 ? 12.359 -13.901 -2.789 1.00 79.81 140 ASN A CA 1
ATOM 1127 C C . ASN A 1 140 ? 11.124 -13.586 -3.646 1.00 79.81 140 ASN A C 1
ATOM 1129 O O . ASN A 1 140 ? 10.017 -13.504 -3.122 1.00 79.81 140 ASN A O 1
ATOM 1133 N N . VAL A 1 141 ? 11.285 -13.459 -4.967 1.00 79.31 141 VAL A N 1
ATOM 1134 C CA . VAL A 1 141 ? 10.169 -13.178 -5.888 1.00 79.31 141 VAL A CA 1
ATOM 1135 C C . VAL A 1 141 ? 9.233 -14.376 -6.041 1.00 79.31 141 VAL A C 1
ATOM 1137 O O . VAL A 1 141 ? 8.013 -14.227 -5.976 1.00 79.31 141 VAL A O 1
ATOM 1140 N N . TRP A 1 142 ? 9.785 -15.566 -6.286 1.00 84.19 142 TRP A N 1
ATOM 1141 C CA . TRP A 1 142 ? 8.996 -16.743 -6.672 1.00 84.19 142 TRP A CA 1
ATOM 1142 C C . TRP A 1 142 ? 8.723 -17.714 -5.517 1.00 84.19 142 TRP A C 1
ATOM 1144 O O . TRP A 1 142 ? 7.870 -18.601 -5.639 1.00 84.19 142 TRP A O 1
ATOM 1154 N N . GLY A 1 143 ? 9.424 -17.557 -4.394 1.00 87.56 143 GLY A N 1
ATOM 1155 C CA . GLY A 1 143 ? 9.284 -18.371 -3.192 1.00 87.56 143 GLY A CA 1
ATOM 1156 C C . GLY A 1 143 ? 9.398 -19.865 -3.485 1.00 87.56 143 GLY A C 1
ATOM 1157 O O . GLY A 1 143 ? 10.239 -20.320 -4.260 1.00 87.56 143 GLY A O 1
ATOM 1158 N N . LYS A 1 144 ? 8.468 -20.640 -2.916 1.00 91.56 144 LYS A N 1
ATOM 1159 C CA . LYS A 1 144 ? 8.382 -22.099 -3.101 1.00 91.56 144 LYS A CA 1
ATOM 1160 C C . LYS A 1 144 ? 8.220 -22.554 -4.559 1.00 91.56 144 LYS A C 1
ATOM 1162 O O . LYS A 1 144 ? 8.420 -23.728 -4.847 1.00 91.56 144 LYS A O 1
ATOM 1167 N N . ASN A 1 145 ? 7.824 -21.661 -5.470 1.00 91.75 145 ASN A N 1
ATOM 1168 C CA . ASN A 1 145 ? 7.635 -22.005 -6.880 1.00 91.75 145 ASN A CA 1
ATOM 1169 C C . ASN A 1 145 ? 8.943 -21.962 -7.681 1.00 91.75 145 ASN A C 1
ATOM 1171 O O . ASN A 1 145 ? 8.957 -22.448 -8.810 1.00 91.75 145 ASN A O 1
ATOM 1175 N N . TYR A 1 146 ? 10.021 -21.399 -7.125 1.00 90.00 146 TYR A N 1
ATOM 1176 C CA . TYR A 1 146 ? 11.278 -21.185 -7.842 1.00 90.00 146 TYR A CA 1
ATOM 1177 C C . TYR A 1 146 ? 11.849 -22.479 -8.446 1.00 90.00 146 TYR A C 1
ATOM 1179 O O . TYR A 1 146 ? 12.128 -22.521 -9.643 1.00 90.00 146 TYR A O 1
ATOM 1187 N N . GLU A 1 147 ? 11.913 -23.566 -7.672 1.00 91.88 147 GLU A N 1
ATOM 1188 C CA . GLU A 1 147 ? 12.444 -24.853 -8.156 1.00 91.88 147 GLU A CA 1
ATOM 1189 C C . GLU A 1 147 ? 11.608 -25.442 -9.299 1.00 91.88 147 GLU A C 1
ATOM 1191 O O . GLU A 1 147 ? 12.142 -25.839 -10.335 1.00 91.88 147 GLU A O 1
ATOM 1196 N N . ARG A 1 148 ? 10.274 -25.398 -9.178 1.00 94.44 148 ARG A N 1
ATOM 1197 C CA . ARG A 1 148 ? 9.373 -25.844 -10.251 1.00 94.44 148 ARG A CA 1
ATOM 1198 C C . ARG A 1 148 ? 9.551 -25.008 -11.518 1.00 94.44 148 ARG A C 1
ATOM 1200 O O . ARG A 1 148 ? 9.461 -25.537 -12.624 1.00 94.44 148 ARG A O 1
ATOM 1207 N N . LEU A 1 149 ? 9.791 -23.704 -11.384 1.00 91.62 149 LEU A N 1
ATOM 1208 C CA . LEU A 1 149 ? 10.050 -22.841 -12.534 1.00 91.62 149 LEU A CA 1
ATOM 1209 C C . LEU A 1 149 ? 11.376 -23.199 -13.225 1.00 91.62 149 LEU A C 1
ATOM 1211 O O . LEU A 1 149 ? 11.411 -23.198 -14.455 1.00 91.62 149 LEU A O 1
ATOM 1215 N N . LYS A 1 150 ? 12.426 -23.581 -12.480 1.00 91.50 150 LYS A N 1
ATOM 1216 C CA . LYS A 1 150 ? 13.682 -24.093 -13.065 1.00 91.50 150 LYS A CA 1
ATOM 1217 C C . LYS A 1 150 ? 13.464 -25.391 -13.839 1.00 91.50 150 LYS A C 1
ATOM 1219 O O . LYS A 1 150 ? 13.930 -25.516 -14.969 1.00 91.50 150 LYS A O 1
ATOM 1224 N N . GLU A 1 151 ? 12.704 -26.334 -13.285 1.00 94.38 151 GLU A N 1
ATOM 1225 C CA . GLU A 1 151 ? 12.341 -27.578 -13.980 1.00 94.38 151 GLU A CA 1
ATOM 1226 C C . GLU A 1 151 ? 11.570 -27.311 -15.280 1.00 94.38 151 GLU A C 1
ATOM 1228 O O . GLU A 1 151 ? 11.879 -27.881 -16.330 1.00 94.38 151 GLU A O 1
ATOM 1233 N N . LEU A 1 152 ? 10.589 -26.405 -15.237 1.00 93.75 152 LEU A N 1
ATOM 1234 C CA . LEU A 1 152 ? 9.833 -26.001 -16.421 1.00 93.75 152 LEU A CA 1
ATOM 1235 C C . LEU A 1 152 ? 10.730 -25.314 -17.455 1.00 93.75 152 LEU A C 1
ATOM 1237 O O . LEU A 1 152 ? 10.584 -25.587 -18.646 1.00 93.75 152 LEU A O 1
ATOM 1241 N N . LYS A 1 153 ? 11.683 -24.478 -17.022 1.00 91.31 153 LYS A N 1
ATOM 1242 C CA . LYS A 1 153 ? 12.660 -23.844 -17.913 1.00 91.31 153 LYS A CA 1
ATOM 1243 C C . LYS A 1 153 ? 13.553 -24.884 -18.588 1.00 91.31 153 LYS A C 1
ATOM 1245 O O . LYS A 1 153 ? 13.681 -24.846 -19.804 1.00 91.31 153 LYS A O 1
ATOM 1250 N N . ARG A 1 154 ? 14.075 -25.871 -17.847 1.00 94.00 154 ARG A N 1
ATOM 1251 C CA . ARG A 1 154 ? 14.834 -27.006 -18.416 1.00 94.00 154 ARG A CA 1
ATOM 1252 C C . ARG A 1 154 ? 14.040 -27.758 -19.483 1.00 94.00 154 ARG A C 1
ATOM 1254 O O . ARG A 1 154 ? 14.608 -28.164 -20.489 1.00 94.00 154 ARG A O 1
ATOM 1261 N N . LYS A 1 155 ? 12.737 -27.955 -19.264 1.00 95.75 155 LYS A N 1
ATOM 1262 C CA . LYS A 1 155 ? 11.879 -28.724 -20.173 1.00 95.75 155 LYS A CA 1
ATOM 1263 C C . LYS A 1 155 ? 11.469 -27.947 -21.427 1.00 95.75 155 LYS A C 1
ATOM 1265 O O . LYS A 1 155 ? 11.459 -28.523 -22.510 1.00 95.75 155 LYS A O 1
ATOM 1270 N N . TYR A 1 156 ? 11.075 -26.685 -21.274 1.00 94.88 156 TYR A N 1
ATOM 1271 C CA . TYR A 1 156 ? 10.407 -25.922 -22.336 1.00 94.88 156 TYR A CA 1
ATOM 1272 C C . TYR A 1 156 ? 11.243 -24.776 -22.914 1.00 94.88 156 TYR A C 1
ATOM 1274 O O . TYR A 1 156 ? 10.918 -24.291 -23.993 1.00 94.88 156 TYR A O 1
ATOM 1282 N N . ASP A 1 157 ? 12.305 -24.341 -22.235 1.00 92.25 157 ASP A N 1
ATOM 1283 C CA . ASP A 1 157 ? 13.215 -23.298 -22.720 1.00 92.25 157 ASP A CA 1
ATOM 1284 C C . ASP A 1 157 ? 14.682 -23.567 -22.309 1.00 92.25 157 ASP A C 1
ATOM 1286 O O . ASP A 1 157 ? 15.311 -22.737 -21.640 1.00 92.25 157 ASP A O 1
ATOM 1290 N N . PRO A 1 158 ? 15.246 -24.740 -22.675 1.00 91.19 158 PRO A N 1
ATOM 1291 C CA . PRO A 1 158 ? 16.575 -25.171 -22.228 1.00 91.19 158 PRO A CA 1
ATOM 1292 C C . PRO A 1 158 ? 17.706 -24.248 -22.695 1.00 91.19 158 PRO A C 1
ATOM 1294 O O . PRO A 1 158 ? 18.763 -24.205 -22.073 1.00 91.19 158 PRO A O 1
ATOM 1297 N N . THR A 1 159 ? 17.493 -23.496 -23.777 1.00 90.50 159 THR A N 1
ATOM 1298 C CA . THR A 1 159 ? 18.460 -22.537 -24.329 1.00 90.50 159 THR A CA 1
ATOM 1299 C C . THR A 1 159 ? 18.181 -21.093 -23.907 1.00 90.50 159 THR A C 1
ATOM 1301 O O . THR A 1 159 ? 18.839 -20.183 -24.405 1.00 90.50 159 THR A O 1
ATOM 1304 N N . VAL A 1 160 ? 17.207 -20.862 -23.017 1.00 86.19 160 VAL A N 1
ATOM 1305 C CA . VAL A 1 160 ? 16.847 -19.533 -22.489 1.00 86.19 160 VAL A CA 1
ATOM 1306 C C . VAL A 1 160 ? 16.527 -18.530 -23.613 1.00 86.19 160 VAL A C 1
ATOM 1308 O O . VAL A 1 160 ? 16.962 -17.377 -23.611 1.00 86.19 160 VAL A O 1
ATOM 1311 N N . PHE A 1 161 ? 15.756 -18.973 -24.608 1.00 86.88 161 PHE A N 1
ATOM 1312 C CA . PHE A 1 161 ? 15.250 -18.141 -25.696 1.00 86.88 161 PHE A CA 1
ATOM 1313 C C . PHE A 1 161 ? 14.411 -16.975 -25.154 1.00 86.88 161 PHE A C 1
ATOM 1315 O O . PHE A 1 161 ? 14.563 -15.830 -25.592 1.00 86.88 161 PHE A O 1
ATOM 1322 N N . PHE A 1 162 ? 13.580 -17.228 -24.137 1.00 83.38 162 PHE A N 1
ATOM 1323 C CA . PHE A 1 162 ? 12.829 -16.185 -23.444 1.00 83.38 162 PHE A CA 1
ATOM 1324 C C . PHE A 1 162 ? 13.682 -15.572 -22.331 1.00 83.38 162 PHE A C 1
ATOM 1326 O O . PHE A 1 162 ? 13.673 -16.029 -21.183 1.00 83.38 162 PHE A O 1
ATOM 1333 N N . ARG A 1 163 ? 14.422 -14.522 -22.698 1.00 78.06 163 ARG A N 1
ATOM 1334 C CA . ARG A 1 163 ? 15.364 -13.795 -21.828 1.00 78.06 163 ARG A CA 1
ATOM 1335 C C . ARG A 1 163 ? 15.044 -12.308 -21.640 1.00 78.06 163 ARG A C 1
ATOM 1337 O O . ARG A 1 163 ? 15.920 -11.517 -21.317 1.00 78.06 163 ARG A O 1
ATOM 1344 N N . LYS A 1 164 ? 13.796 -11.910 -21.896 1.00 71.00 164 LYS A N 1
ATOM 1345 C CA . LYS A 1 164 ? 13.308 -10.559 -21.590 1.00 71.00 164 LYS A CA 1
ATOM 1346 C C . LYS A 1 164 ? 12.535 -10.600 -20.272 1.00 71.00 164 LYS A C 1
ATOM 1348 O O . LYS A 1 164 ? 11.564 -11.343 -20.171 1.00 71.00 164 LYS A O 1
ATOM 1353 N N . GLY A 1 165 ? 12.957 -9.803 -19.294 1.00 65.94 165 GLY A N 1
ATOM 1354 C CA . GLY A 1 165 ? 12.372 -9.755 -17.947 1.00 65.94 165 GLY A CA 1
ATOM 1355 C C . GLY A 1 165 ? 13.099 -10.674 -16.968 1.00 65.94 165 GLY A C 1
ATOM 1356 O O . GLY A 1 165 ? 14.272 -10.975 -17.172 1.00 65.94 165 GLY A O 1
ATOM 1357 N N . ALA A 1 166 ? 12.400 -11.130 -15.924 1.00 68.44 166 ALA A N 1
ATOM 1358 C CA . ALA A 1 166 ? 12.958 -12.007 -14.897 1.00 68.44 166 ALA A CA 1
ATOM 1359 C C . ALA A 1 166 ? 13.351 -13.387 -15.436 1.00 68.44 166 ALA A C 1
ATOM 1361 O O . ALA A 1 166 ? 12.525 -14.297 -15.519 1.00 68.44 166 ALA A O 1
ATOM 1362 N N . VAL A 1 167 ? 14.623 -13.537 -15.811 1.00 76.31 167 VAL A N 1
ATOM 1363 C CA . VAL A 1 167 ? 15.143 -14.783 -16.375 1.00 76.31 167 VAL A CA 1
ATOM 1364 C C . VAL A 1 167 ? 15.436 -15.774 -15.257 1.00 76.31 167 VAL A C 1
ATOM 1366 O O . VAL A 1 167 ? 16.203 -15.498 -14.340 1.00 76.31 167 VAL A O 1
ATOM 1369 N N . ILE A 1 168 ? 14.834 -16.955 -15.359 1.00 81.25 168 ILE A N 1
ATOM 1370 C CA . ILE A 1 168 ? 15.177 -18.113 -14.537 1.00 81.25 168 ILE A CA 1
ATOM 1371 C C . ILE A 1 168 ? 16.090 -18.983 -15.386 1.00 81.25 168 ILE A C 1
ATOM 1373 O O . ILE A 1 168 ? 15.681 -19.420 -16.463 1.00 81.25 168 ILE A O 1
ATOM 1377 N N . PHE A 1 169 ? 17.320 -19.192 -14.928 1.00 81.88 169 PHE A N 1
ATOM 1378 C CA . PHE A 1 169 ? 18.252 -20.100 -15.583 1.00 81.88 169 PHE A CA 1
ATOM 1379 C C . PHE A 1 169 ? 17.969 -21.555 -15.159 1.00 81.88 169 PHE A C 1
ATOM 1381 O O . PHE A 1 169 ? 17.576 -21.778 -14.007 1.00 81.88 169 PHE A O 1
ATOM 1388 N N . PRO A 1 170 ? 18.118 -22.523 -16.083 1.00 78.19 170 PRO A N 1
ATOM 1389 C CA . PRO A 1 170 ? 18.052 -23.956 -15.800 1.00 78.19 170 PRO A CA 1
ATOM 1390 C C . PRO A 1 170 ? 18.869 -24.395 -14.577 1.00 78.19 170 PRO A C 1
ATOM 1392 O O . PRO A 1 170 ? 19.972 -23.864 -14.346 1.00 78.19 170 PRO A O 1
#

pLDDT: mean 86.27, std 12.41, range [43.22, 98.0]

Radius of gyration: 21.76 Å; chains: 1; bounding box: 48×48×48 Å

InterPro domains:
  IPR012951 Berberine/berberine-like [PF08031] (120-163)
  IPR016169 FAD-binding, type PCMH, subdomain 2 [G3DSA:3.30.465.10] (116-165)

Organism: NCBI:txid588596

Secondary structure (DSSP, 8-state):
-PPPPPBPGGGS-HHHHHHHHTTS-TTT-EEE-TTSTTHHHHH--SSGGG----S-EEE--SHHHHHHHHHHHHHTTB-------------SSGGGHHHHHHHHHHHHHHHTTTS-S---GGG--TT-GGGTS-HHHHHHHHGGGHHHHHHHHHHH-TT----SSSPPP-

Foldseek 3Di:
DDDPDADAPVNDDVVVVVVLVVVDDVVFKDKDAPPDPCQVVQQDDPDPVPRDHHRIDIPDDDPVSVVSVVCVCVVRRHDDDDDDDDDDFDDPDPVCPVVSVVVVVVVVVVCVVPHDLEDDQVPDDLPDPVCAVPVVSQCNHQPPCLVVVQVVCVVPPQPPPPRGTRGRHD